Protein AF-S9SFZ7-F1 (afdb_monomer_lite)

Structure (mmCIF, N/CA/C/O backbone):
data_AF-S9SFZ7-F1
#
_entry.id   AF-S9SFZ7-F1
#
loop_
_atom_site.group_PDB
_atom_site.id
_atom_site.type_symbol
_atom_site.label_atom_id
_atom_site.label_alt_id
_atom_site.label_comp_id
_atom_site.label_asym_id
_atom_site.label_entity_id
_atom_site.label_seq_id
_atom_site.pdbx_PDB_ins_code
_atom_site.Cartn_x
_atom_site.Cartn_y
_atom_site.Cartn_z
_atom_site.occupancy
_atom_site.B_iso_or_equiv
_atom_site.auth_seq_id
_atom_site.auth_comp_id
_atom_site.auth_asym_id
_atom_site.auth_atom_id
_atom_site.pdbx_PDB_model_num
ATOM 1 N N . MET A 1 1 ? 2.548 -0.757 23.180 1.00 81.56 1 MET A N 1
ATOM 2 C CA . MET A 1 1 ? 3.043 0.625 22.937 1.00 81.56 1 MET A CA 1
ATOM 3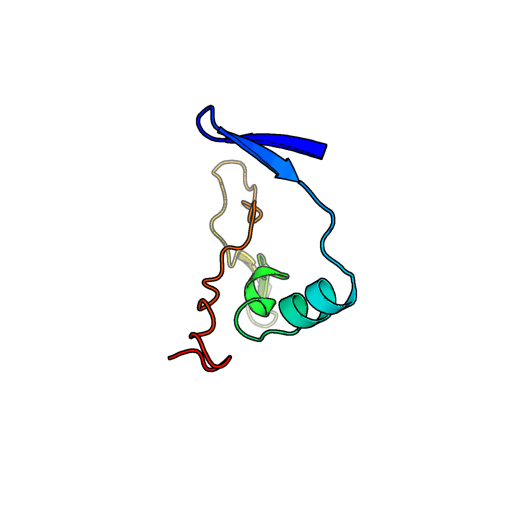 C C . MET A 1 1 ? 1.836 1.554 22.944 1.00 81.56 1 MET A C 1
ATOM 5 O O . MET A 1 1 ? 0.789 1.101 22.514 1.00 81.56 1 MET A O 1
ATOM 9 N N . GLN A 1 2 ? 1.918 2.795 23.430 1.00 80.62 2 GLN A N 1
ATOM 10 C CA . GLN A 1 2 ? 0.773 3.721 23.432 1.00 80.62 2 GLN A CA 1
ATOM 11 C C . GLN A 1 2 ? 1.035 4.871 22.456 1.00 80.62 2 GLN A C 1
ATOM 13 O O . GLN A 1 2 ? 2.133 5.423 22.456 1.00 80.62 2 GLN A O 1
ATOM 18 N N . ILE A 1 3 ? 0.057 5.202 21.611 1.00 88.25 3 ILE A N 1
ATOM 19 C CA . ILE A 1 3 ? 0.129 6.354 20.698 1.00 88.25 3 ILE A CA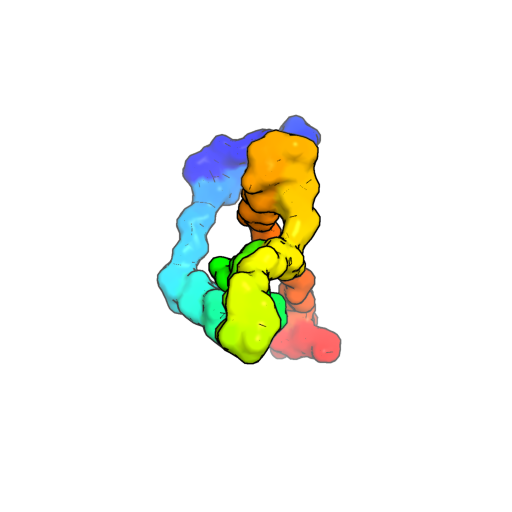 1
ATOM 20 C C . ILE A 1 3 ? -1.032 7.304 20.977 1.00 88.25 3 ILE A C 1
ATOM 22 O O . ILE A 1 3 ? -2.109 6.863 21.369 1.00 88.25 3 ILE A O 1
ATOM 26 N N . THR A 1 4 ? -0.831 8.598 20.740 1.00 81.38 4 THR A N 1
ATOM 27 C CA . THR A 1 4 ? -1.892 9.603 20.870 1.00 81.38 4 THR A CA 1
ATOM 28 C C . THR A 1 4 ? -2.246 10.138 19.492 1.00 81.38 4 THR A C 1
ATOM 30 O O . THR A 1 4 ? -1.409 10.747 18.830 1.00 81.38 4 THR A O 1
ATOM 33 N N . LEU A 1 5 ? -3.494 9.940 19.071 1.00 81.69 5 LEU A N 1
ATOM 34 C CA . LEU A 1 5 ? -4.041 10.497 17.832 1.00 81.69 5 LEU A CA 1
ATOM 35 C C . LEU A 1 5 ? -5.177 11.450 18.199 1.00 81.69 5 LEU A C 1
ATOM 37 O O . LEU A 1 5 ? -6.103 11.061 18.901 1.00 81.69 5 LEU A O 1
ATOM 41 N N . ASN A 1 6 ? -5.103 12.711 17.763 1.00 88.44 6 ASN A N 1
ATOM 42 C CA . ASN A 1 6 ? -6.111 13.741 18.065 1.00 88.44 6 ASN A CA 1
ATOM 43 C C . ASN A 1 6 ? -6.458 13.867 19.562 1.00 88.44 6 ASN A C 1
ATOM 45 O O . ASN A 1 6 ? -7.618 14.039 19.922 1.00 88.44 6 ASN A O 1
ATOM 49 N N . ARG A 1 7 ? -5.444 13.796 20.438 1.00 88.12 7 ARG A N 1
ATOM 50 C CA . ARG A 1 7 ? -5.586 13.805 21.913 1.00 88.12 7 ARG A CA 1
ATOM 51 C C . ARG A 1 7 ? -6.284 12.573 22.507 1.00 88.12 7 ARG A C 1
ATOM 53 O O . ARG A 1 7 ? -6.523 12.548 23.708 1.00 88.12 7 ARG A O 1
ATOM 60 N N . ILE A 1 8 ? -6.569 11.550 21.704 1.00 89.19 8 ILE A N 1
ATOM 61 C CA . ILE A 1 8 ? -7.132 10.282 22.165 1.00 89.19 8 ILE A CA 1
ATOM 62 C C . ILE A 1 8 ? -5.986 9.268 22.302 1.00 89.19 8 ILE A C 1
ATOM 64 O O . ILE A 1 8 ? -5.247 9.058 21.332 1.00 89.19 8 ILE A O 1
ATOM 68 N N . PRO A 1 9 ? -5.796 8.658 23.485 1.00 86.62 9 PRO A N 1
ATOM 69 C CA . PRO A 1 9 ? -4.789 7.626 23.678 1.00 86.62 9 PRO A CA 1
ATOM 70 C C . PRO A 1 9 ? -5.270 6.287 23.106 1.00 86.62 9 PRO A C 1
ATOM 72 O O . PRO A 1 9 ? -6.366 5.824 23.413 1.00 86.62 9 PRO A O 1
ATOM 75 N N . PHE A 1 10 ? -4.417 5.633 22.323 1.00 89.31 10 PHE A N 1
ATOM 76 C CA . PHE A 1 10 ? -4.645 4.302 21.770 1.00 89.31 10 PHE A CA 1
ATOM 77 C C . PHE A 1 10 ? -3.582 3.332 22.274 1.00 89.31 10 PHE A C 1
ATOM 79 O O . PHE A 1 10 ? -2.379 3.603 22.207 1.00 89.31 10 PHE A O 1
ATOM 86 N N . GLU A 1 11 ? -4.029 2.173 22.750 1.00 90.25 11 GLU A N 1
ATOM 87 C CA . GLU A 1 11 ? -3.149 1.050 23.052 1.00 90.25 11 GLU A CA 1
ATOM 88 C C . GLU A 1 11 ? -2.827 0.302 21.750 1.00 90.25 11 GLU A C 1
ATOM 90 O O . GLU A 1 11 ? -3.689 -0.326 21.138 1.00 90.25 11 GLU A O 1
ATOM 95 N N . VAL A 1 12 ? -1.573 0.377 21.309 1.00 84.69 12 VAL A N 1
ATOM 96 C CA . VAL A 1 12 ? -1.079 -0.357 20.143 1.00 84.69 12 VAL A CA 1
ATOM 97 C C . VAL A 1 12 ? -0.608 -1.731 20.590 1.00 84.69 12 VAL A C 1
ATOM 99 O O . VAL A 1 12 ? 0.390 -1.863 21.318 1.00 84.69 12 VAL A O 1
ATOM 102 N N . ARG A 1 13 ? -1.319 -2.748 20.102 1.00 87.06 13 ARG A N 1
ATOM 103 C CA . ARG A 1 13 ? -0.977 -4.161 20.251 1.00 87.06 13 ARG A CA 1
ATOM 104 C C . ARG A 1 13 ? -0.408 -4.709 18.942 1.00 87.06 13 ARG A C 1
ATOM 106 O O . ARG A 1 13 ? -0.851 -4.288 17.871 1.00 87.06 13 ARG A O 1
ATOM 113 N N . PRO A 1 14 ? 0.566 -5.631 19.005 1.00 82.50 14 PRO A N 1
ATOM 114 C CA . PRO A 1 14 ? 1.016 -6.335 17.816 1.00 82.50 14 PRO A CA 1
ATOM 115 C C . PRO A 1 14 ? -0.150 -7.122 17.207 1.00 82.50 14 PRO A C 1
ATOM 117 O O . PRO A 1 14 ? -0.967 -7.706 17.920 1.00 82.50 14 PRO A O 1
ATOM 120 N N . VAL A 1 15 ? -0.223 -7.127 15.879 1.00 83.81 15 VAL A N 1
ATOM 121 C CA . VAL A 1 15 ? -1.188 -7.947 15.141 1.00 83.81 15 VAL A CA 1
ATOM 122 C C . VAL A 1 15 ? -0.711 -9.397 15.191 1.00 83.81 15 VAL A C 1
ATOM 124 O O . VAL A 1 15 ? 0.451 -9.661 14.879 1.00 83.81 15 VAL A O 1
ATOM 127 N N . ALA A 1 16 ? -1.596 -10.323 15.570 1.00 90.25 16 ALA A N 1
ATOM 128 C CA . ALA A 1 16 ? -1.306 -11.758 15.553 1.00 90.25 16 ALA A CA 1
ATOM 129 C C . ALA A 1 16 ? -0.828 -12.211 14.162 1.00 90.25 16 ALA A C 1
ATOM 131 O O . ALA A 1 16 ? -1.286 -11.692 13.138 1.00 90.25 16 ALA A O 1
ATOM 132 N N . GLU A 1 17 ? 0.097 -13.169 14.110 1.00 88.38 17 GLU A N 1
ATOM 133 C CA . GLU A 1 17 ? 0.767 -13.553 12.865 1.00 88.38 17 GLU A CA 1
ATOM 134 C C . GLU A 1 17 ? -0.212 -14.127 11.831 1.00 88.38 17 GLU A C 1
ATOM 136 O O . GLU A 1 17 ? -0.096 -13.850 10.637 1.00 88.38 17 GLU A O 1
ATOM 141 N N . GLU A 1 18 ? -1.211 -14.881 12.284 1.00 89.38 18 GLU A N 1
ATOM 142 C CA . GLU A 1 18 ? -2.275 -15.459 11.464 1.00 89.38 18 GLU A CA 1
ATOM 143 C C . GLU A 1 18 ? -3.117 -14.360 10.812 1.00 89.38 18 GLU A C 1
ATOM 145 O O . GLU A 1 18 ? -3.321 -14.365 9.598 1.00 89.38 18 GLU A O 1
ATOM 150 N N . LEU A 1 19 ? -3.537 -13.368 11.604 1.00 85.00 19 LEU A N 1
ATOM 151 C CA . LEU A 1 19 ? -4.312 -12.230 11.114 1.00 85.00 19 LEU A CA 1
ATOM 152 C C . LEU A 1 19 ? -3.486 -11.381 10.146 1.00 85.00 19 LEU A C 1
ATOM 154 O O . LEU A 1 19 ? -3.978 -10.979 9.094 1.00 85.00 19 LEU A O 1
ATOM 158 N N . ARG A 1 20 ? -2.208 -11.151 10.458 1.00 83.62 20 ARG A N 1
ATOM 159 C CA . ARG A 1 20 ? -1.290 -10.455 9.556 1.00 83.62 20 ARG A CA 1
ATOM 160 C C . ARG A 1 20 ? -1.174 -11.197 8.225 1.00 83.62 20 ARG A C 1
ATOM 162 O O . ARG A 1 20 ? -1.284 -10.564 7.182 1.00 83.62 20 ARG A O 1
ATOM 169 N N . ARG A 1 21 ? -0.974 -12.518 8.233 1.00 85.88 21 ARG A N 1
ATOM 170 C CA . ARG A 1 21 ? -0.901 -13.324 7.003 1.00 85.88 21 ARG A CA 1
ATOM 171 C C . ARG A 1 21 ? -2.190 -13.241 6.188 1.00 85.88 21 ARG A C 1
ATOM 173 O O . ARG A 1 21 ? -2.108 -13.002 4.987 1.00 85.88 21 ARG A O 1
ATOM 180 N N . ALA A 1 22 ? -3.348 -13.357 6.837 1.00 85.69 22 ALA A N 1
ATOM 181 C CA . ALA A 1 22 ? -4.646 -13.232 6.180 1.00 85.69 22 ALA A CA 1
ATOM 182 C C . ALA A 1 22 ? -4.811 -11.859 5.504 1.00 85.69 22 ALA A C 1
ATOM 184 O O . ALA A 1 22 ? -5.079 -11.798 4.305 1.00 85.69 22 ALA A O 1
ATOM 185 N N . LEU A 1 23 ? -4.538 -10.766 6.225 1.00 82.00 23 LEU A N 1
ATOM 186 C CA . LEU A 1 23 ? -4.614 -9.403 5.684 1.00 82.00 23 LEU A CA 1
ATOM 187 C C . LEU A 1 23 ? -3.661 -9.189 4.503 1.00 82.00 23 LEU A C 1
ATOM 189 O O . LEU A 1 23 ? -4.043 -8.597 3.503 1.00 82.00 23 LEU A O 1
ATOM 193 N N . LEU A 1 24 ? -2.423 -9.680 4.591 1.00 82.12 24 LEU A N 1
ATOM 194 C CA . LEU A 1 24 ? -1.440 -9.522 3.513 1.00 82.12 24 LEU A CA 1
ATOM 195 C C . LEU A 1 24 ? -1.746 -10.393 2.284 1.00 82.12 24 LEU A C 1
ATOM 197 O O . LEU A 1 24 ? -1.250 -10.104 1.195 1.00 82.12 24 LEU A O 1
ATOM 201 N N . SER A 1 25 ? -2.538 -11.454 2.450 1.00 84.25 25 SER A N 1
ATOM 202 C CA . SER A 1 25 ? -2.985 -12.313 1.350 1.00 84.25 25 SER A CA 1
ATOM 203 C C . SER A 1 25 ? -4.194 -11.756 0.592 1.00 84.25 25 SER A C 1
ATOM 205 O O . SER A 1 25 ? -4.460 -12.202 -0.525 1.00 84.25 25 SER A O 1
ATOM 207 N N . ASP A 1 26 ? -4.892 -10.771 1.166 1.00 83.25 26 ASP A N 1
ATOM 208 C CA . ASP A 1 26 ? -6.090 -10.177 0.583 1.00 83.25 26 ASP A CA 1
ATOM 209 C C . ASP A 1 26 ? -5.758 -9.436 -0.735 1.00 83.25 26 ASP A C 1
ATOM 211 O O . ASP A 1 26 ? -4.890 -8.550 -0.746 1.00 83.25 26 ASP A O 1
ATOM 215 N N . PRO A 1 27 ? -6.435 -9.756 -1.856 1.00 82.31 27 PRO A N 1
ATOM 216 C CA . PRO A 1 27 ? -6.230 -9.086 -3.139 1.00 82.31 27 PRO A CA 1
ATOM 217 C C . PRO A 1 27 ? -6.436 -7.566 -3.117 1.00 82.31 27 PRO A C 1
ATOM 219 O O . PRO A 1 27 ? -5.835 -6.877 -3.938 1.00 82.31 27 PRO A O 1
ATOM 222 N N . LEU A 1 28 ? -7.250 -7.030 -2.204 1.00 80.75 28 LEU A N 1
ATOM 223 C CA . LEU A 1 28 ? -7.461 -5.590 -2.033 1.00 80.75 28 LEU A CA 1
ATOM 224 C C . LEU A 1 28 ? -6.283 -4.916 -1.318 1.00 80.75 28 LEU A C 1
ATOM 226 O O . LEU A 1 28 ? -5.959 -3.766 -1.607 1.00 80.75 28 LEU A O 1
ATOM 230 N N . ILE A 1 29 ? -5.618 -5.629 -0.405 1.00 77.38 29 ILE A N 1
ATOM 231 C CA . ILE A 1 29 ? -4.460 -5.129 0.351 1.00 77.38 29 ILE A CA 1
ATOM 232 C C . ILE A 1 29 ? -3.171 -5.271 -0.458 1.00 77.38 29 ILE A C 1
ATOM 234 O O . ILE A 1 29 ? -2.293 -4.408 -0.405 1.00 77.38 29 ILE A O 1
ATOM 238 N N . ARG A 1 30 ? -3.055 -6.354 -1.230 1.00 74.88 30 ARG A N 1
ATOM 239 C CA . ARG A 1 30 ? -1.839 -6.752 -1.949 1.00 74.88 30 ARG A CA 1
ATOM 240 C C . ARG A 1 30 ? -1.204 -5.646 -2.815 1.00 74.88 30 ARG A C 1
ATOM 242 O O . ARG A 1 30 ? 0.014 -5.488 -2.718 1.00 74.88 30 ARG A O 1
ATOM 249 N N . PRO A 1 31 ? -1.945 -4.832 -3.596 1.00 72.75 31 PRO A N 1
ATOM 250 C CA . PRO A 1 31 ? -1.368 -3.726 -4.371 1.00 72.75 31 PRO A CA 1
ATOM 251 C C . PRO A 1 31 ? -0.745 -2.633 -3.496 1.00 72.75 31 PRO A C 1
ATOM 253 O O . PRO A 1 31 ? 0.172 -1.932 -3.917 1.00 72.75 31 PRO A O 1
ATOM 256 N N . GLY A 1 32 ? -1.238 -2.492 -2.268 1.00 70.31 32 GLY A N 1
ATOM 257 C CA . GLY A 1 32 ? -0.716 -1.558 -1.285 1.00 70.31 32 GLY A CA 1
ATOM 258 C C . GLY A 1 32 ? 0.627 -1.972 -0.679 1.00 70.31 32 GLY A C 1
ATOM 259 O O . GLY A 1 32 ? 1.376 -1.115 -0.216 1.00 70.31 32 GLY A O 1
ATOM 260 N N . LEU A 1 33 ? 0.948 -3.270 -0.691 1.00 72.25 33 LEU A N 1
ATOM 261 C CA . LEU A 1 33 ? 2.193 -3.805 -0.123 1.00 72.25 33 LEU A CA 1
ATOM 262 C C . LEU A 1 33 ? 3.400 -3.551 -1.017 1.00 72.25 33 LEU A C 1
ATOM 264 O O . LEU A 1 33 ? 4.515 -3.366 -0.535 1.00 72.25 33 LEU A O 1
ATOM 268 N N . SER A 1 34 ? 3.174 -3.552 -2.326 1.00 72.44 34 SER A N 1
ATOM 269 C CA . SER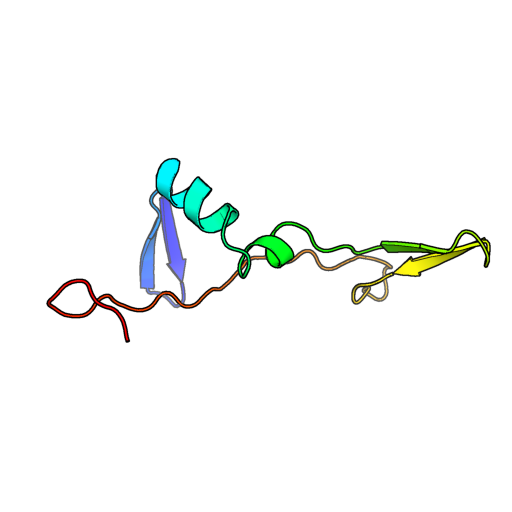 A 1 34 ? 4.203 -3.321 -3.325 1.00 72.44 34 SER A CA 1
ATOM 270 C C . SER A 1 34 ? 3.640 -2.435 -4.420 1.00 72.44 34 SER A C 1
ATOM 272 O O . SER A 1 34 ? 2.851 -2.879 -5.255 1.00 72.44 34 SER A O 1
ATOM 274 N N . ARG A 1 35 ? 4.076 -1.179 -4.442 1.00 73.50 35 ARG A N 1
ATOM 275 C CA . ARG A 1 35 ? 3.746 -0.258 -5.520 1.00 73.50 35 ARG A CA 1
ATOM 276 C C . ARG A 1 35 ? 4.912 -0.218 -6.506 1.00 73.50 35 ARG A C 1
ATOM 278 O O . ARG A 1 35 ? 6.001 0.190 -6.104 1.00 73.50 35 ARG A O 1
ATOM 285 N N . PRO A 1 36 ? 4.725 -0.588 -7.783 1.00 77.25 36 PRO A N 1
ATOM 286 C CA . PRO A 1 36 ? 5.738 -0.315 -8.788 1.00 77.25 36 PRO A CA 1
ATOM 287 C C . PRO A 1 36 ? 5.880 1.204 -8.918 1.00 77.25 36 PRO A C 1
ATOM 289 O O . PRO A 1 36 ? 4.900 1.910 -9.173 1.00 77.25 36 PRO A O 1
ATOM 292 N N . VAL A 1 37 ? 7.090 1.712 -8.697 1.00 83.56 37 VAL A N 1
ATOM 293 C CA . VAL A 1 37 ? 7.407 3.152 -8.770 1.00 83.56 37 VAL A CA 1
ATOM 294 C C . VAL A 1 37 ? 8.197 3.515 -10.021 1.00 83.56 37 VAL A C 1
ATOM 296 O O . VAL A 1 37 ? 8.284 4.688 -10.379 1.00 83.56 37 VAL A O 1
ATOM 299 N N . TRP A 1 38 ? 8.745 2.511 -10.698 1.00 86.44 38 TRP A N 1
ATOM 300 C CA . TRP A 1 38 ? 9.575 2.663 -11.875 1.00 86.44 38 TRP A CA 1
ATOM 301 C C . TRP A 1 38 ? 9.333 1.502 -12.836 1.00 86.44 38 TRP A C 1
ATOM 303 O O . TRP A 1 38 ? 9.084 0.373 -12.412 1.00 86.44 38 TRP A O 1
ATOM 313 N N . SER A 1 39 ? 9.402 1.790 -14.130 1.00 90.62 39 SER A N 1
ATOM 314 C CA . SER A 1 39 ? 9.308 0.795 -15.196 1.00 90.62 39 SER A CA 1
ATOM 315 C C . SER A 1 39 ? 10.330 1.096 -16.285 1.00 90.62 39 SER A C 1
ATOM 317 O O . SER A 1 39 ? 10.580 2.263 -16.594 1.00 90.62 39 SER A O 1
ATOM 319 N N . TRP A 1 40 ? 10.886 0.039 -16.870 1.00 93.06 40 TRP A N 1
ATOM 320 C CA . TRP A 1 40 ? 11.786 0.100 -18.018 1.00 93.06 40 TRP A CA 1
ATOM 321 C C . TRP A 1 40 ? 11.041 -0.312 -19.284 1.00 93.06 40 TRP A C 1
ATOM 323 O O . TRP A 1 40 ? 10.422 -1.376 -19.308 1.00 93.06 40 TRP A O 1
ATOM 333 N N . ASN A 1 41 ? 11.124 0.496 -20.336 1.00 92.50 41 ASN A N 1
ATOM 334 C CA . ASN A 1 41 ? 10.740 0.102 -21.683 1.00 92.50 41 ASN A CA 1
ATOM 335 C C . ASN A 1 41 ? 12.009 -0.268 -22.463 1.00 92.50 41 ASN A C 1
ATOM 337 O O . ASN A 1 41 ? 12.811 0.600 -22.804 1.00 92.50 41 ASN A O 1
ATOM 341 N N . ALA A 1 42 ? 12.183 -1.559 -22.749 1.00 92.69 42 ALA A N 1
ATOM 342 C CA . ALA A 1 42 ? 13.359 -2.062 -23.453 1.00 92.69 42 ALA A CA 1
ATOM 343 C C . ALA A 1 42 ? 13.396 -1.666 -24.938 1.00 92.69 42 ALA A C 1
ATOM 345 O O . ALA A 1 42 ? 14.482 -1.432 -25.466 1.00 92.69 42 ALA A O 1
ATOM 346 N N . GLU A 1 43 ? 12.237 -1.554 -25.592 1.00 93.62 43 GLU A N 1
ATOM 347 C CA . GLU A 1 43 ? 12.134 -1.167 -27.005 1.00 93.62 43 GLU A CA 1
ATOM 348 C C . GLU A 1 43 ? 12.507 0.304 -27.198 1.00 93.62 43 GLU A C 1
ATOM 350 O O . GLU A 1 43 ? 13.308 0.635 -28.069 1.00 93.62 43 GLU A O 1
ATOM 355 N N . ALA A 1 44 ? 11.995 1.178 -26.328 1.00 92.19 44 ALA A N 1
ATOM 356 C CA . ALA A 1 44 ? 12.321 2.604 -26.336 1.00 92.19 44 ALA A CA 1
ATOM 357 C C . ALA A 1 44 ? 13.669 2.926 -25.664 1.00 92.19 44 ALA A C 1
ATOM 359 O O . ALA A 1 44 ? 14.169 4.035 -25.803 1.00 92.19 44 ALA A O 1
ATOM 360 N N . ARG A 1 45 ? 14.267 1.967 -24.939 1.00 92.94 45 ARG A N 1
ATOM 361 C CA . ARG A 1 45 ? 15.452 2.158 -24.079 1.00 92.94 45 ARG A CA 1
ATOM 362 C C . ARG A 1 45 ? 15.282 3.292 -23.061 1.00 92.94 45 ARG A C 1
ATOM 364 O O . ARG A 1 45 ? 16.220 4.037 -22.781 1.00 92.94 45 ARG A O 1
ATOM 371 N N . GLU A 1 46 ? 14.090 3.397 -22.485 1.00 93.94 46 GLU A N 1
ATOM 372 C CA . GLU A 1 46 ? 13.718 4.491 -21.589 1.00 93.94 46 GLU A CA 1
ATOM 373 C C . GLU A 1 46 ? 13.136 3.983 -20.269 1.00 93.94 46 GLU A C 1
ATOM 375 O O . GLU A 1 46 ? 12.358 3.027 -20.219 1.00 93.94 46 GLU A O 1
ATOM 380 N N . GLY A 1 47 ? 13.496 4.664 -19.180 1.00 90.25 47 GLY A N 1
ATOM 381 C CA . GLY A 1 47 ? 12.922 4.448 -17.857 1.00 90.25 47 GLY A CA 1
ATOM 382 C C . GLY A 1 47 ? 11.892 5.522 -17.532 1.00 90.25 47 GLY A C 1
ATOM 383 O O . GLY A 1 47 ? 12.153 6.708 -17.726 1.00 90.25 47 GLY A O 1
ATOM 384 N N . ARG A 1 48 ? 10.744 5.127 -16.975 1.00 90.00 48 ARG A N 1
ATOM 385 C CA . ARG A 1 48 ? 9.713 6.066 -16.509 1.00 90.00 48 ARG A CA 1
ATOM 386 C C . ARG A 1 48 ? 9.264 5.757 -15.090 1.00 90.00 48 ARG A C 1
ATOM 388 O O . ARG A 1 48 ? 9.092 4.593 -14.719 1.00 90.00 48 ARG A O 1
ATOM 395 N N . PHE A 1 49 ? 9.011 6.811 -14.320 1.00 87.31 49 PHE A N 1
ATOM 396 C CA . PHE A 1 49 ? 8.342 6.690 -13.031 1.00 87.31 49 PHE A CA 1
ATOM 397 C C . PHE A 1 49 ? 6.854 6.397 -13.234 1.00 87.31 49 PHE A C 1
ATOM 399 O O . PHE A 1 49 ? 6.191 7.016 -14.062 1.00 87.31 49 PHE A O 1
ATOM 406 N N . THR A 1 50 ? 6.329 5.450 -12.464 1.00 86.44 50 THR A N 1
ATOM 407 C CA . THR A 1 50 ? 4.907 5.058 -12.454 1.00 86.44 50 THR A CA 1
ATOM 408 C C . THR A 1 50 ? 4.162 5.637 -11.247 1.00 86.44 50 THR A C 1
ATOM 410 O O . THR A 1 50 ? 2.975 5.379 -11.047 1.00 86.44 50 THR A O 1
ATOM 413 N N . ALA A 1 51 ? 4.852 6.426 -10.422 1.00 81.62 51 ALA A N 1
ATOM 414 C CA . ALA A 1 51 ? 4.317 7.112 -9.255 1.00 81.62 51 ALA A CA 1
ATOM 415 C C . ALA A 1 51 ? 4.625 8.619 -9.320 1.00 81.62 51 ALA A C 1
ATOM 417 O O . ALA A 1 51 ? 5.603 8.998 -9.965 1.00 81.62 51 ALA A O 1
ATOM 418 N N . PRO A 1 52 ? 3.833 9.477 -8.645 1.00 81.69 52 PRO A N 1
ATOM 419 C CA . PRO A 1 52 ? 4.172 10.881 -8.468 1.00 81.69 52 PRO A CA 1
ATOM 420 C C . PRO A 1 52 ? 5.558 11.028 -7.846 1.00 81.69 52 PRO A C 1
ATOM 422 O 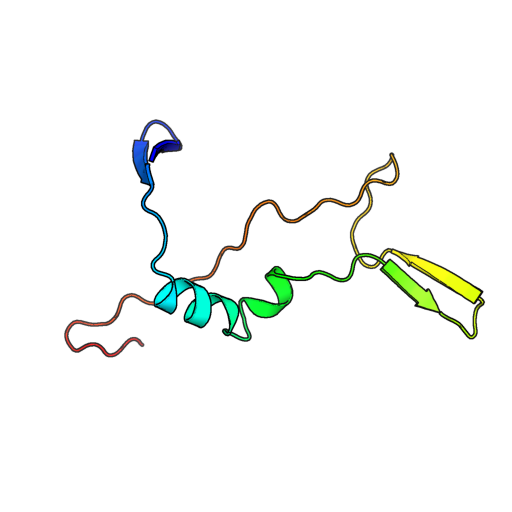O . PRO A 1 52 ? 5.877 10.377 -6.846 1.00 81.69 52 PRO A O 1
ATOM 425 N N . VAL A 1 53 ? 6.359 11.896 -8.451 1.00 85.06 53 VAL A N 1
ATOM 426 C CA . VAL A 1 53 ? 7.726 12.184 -8.027 1.00 85.06 53 VAL A CA 1
ATOM 427 C C . VAL A 1 53 ? 7.770 13.617 -7.513 1.00 85.06 53 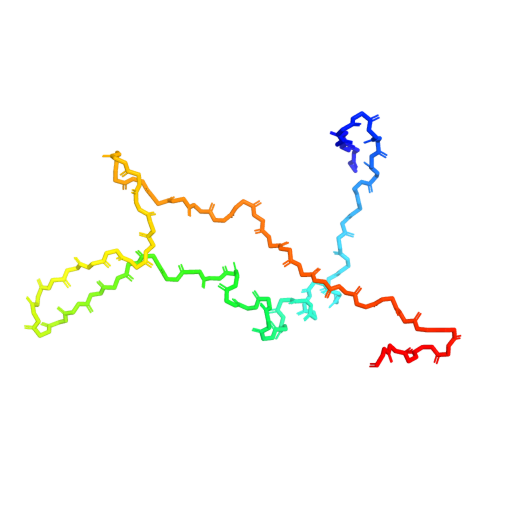VAL A C 1
ATOM 429 O O . VAL A 1 53 ? 7.191 14.516 -8.123 1.00 85.06 53 VAL A O 1
ATOM 432 N N . SER A 1 54 ? 8.437 13.837 -6.383 1.00 85.75 54 SER A N 1
ATOM 433 C CA . SER A 1 54 ? 8.670 15.182 -5.866 1.00 85.75 54 SER A CA 1
ATOM 434 C C . SER A 1 54 ? 9.604 15.977 -6.795 1.00 85.75 54 SER A C 1
ATOM 436 O O . SER A 1 54 ? 10.365 15.383 -7.567 1.00 85.75 54 SER A O 1
ATOM 438 N N . PRO A 1 55 ? 9.640 17.318 -6.687 1.00 85.19 55 PRO A N 1
ATOM 439 C CA . PRO A 1 55 ? 10.599 18.143 -7.426 1.00 85.19 55 PRO A CA 1
ATOM 440 C C . PRO A 1 55 ? 12.069 17.748 -7.199 1.00 85.19 55 PRO A C 1
ATOM 442 O O . PRO A 1 55 ? 12.902 17.951 -8.077 1.00 85.19 55 PRO A O 1
ATOM 445 N N . GLN A 1 56 ? 12.395 17.135 -6.052 1.00 86.81 56 GLN A N 1
ATOM 446 C CA . GLN A 1 56 ? 13.738 16.614 -5.755 1.00 86.81 56 GLN A CA 1
ATOM 447 C C . GLN A 1 56 ?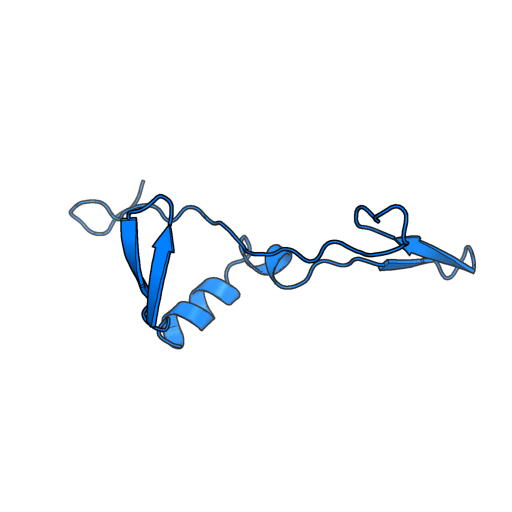 13.987 15.190 -6.284 1.00 86.81 56 GLN A C 1
ATOM 449 O O . GLN A 1 56 ? 14.955 14.552 -5.881 1.00 86.81 56 GLN A O 1
ATOM 454 N N . LYS A 1 57 ? 13.132 14.672 -7.174 1.00 79.44 57 LYS A N 1
ATOM 455 C CA . LYS A 1 57 ? 13.205 13.303 -7.714 1.00 79.44 57 LYS A CA 1
ATOM 456 C C . LYS A 1 57 ? 13.000 12.197 -6.666 1.00 79.44 57 LYS A C 1
ATOM 458 O O . LYS A 1 57 ? 13.422 11.062 -6.871 1.00 79.44 57 LYS A O 1
ATOM 463 N N . GLY A 1 58 ? 12.336 12.510 -5.552 1.00 79.31 58 GLY A N 1
ATOM 464 C CA . GLY A 1 58 ? 11.960 11.529 -4.535 1.00 79.31 58 GLY A CA 1
ATOM 465 C C . GLY A 1 58 ? 10.614 10.880 -4.848 1.00 79.31 58 GLY A C 1
ATOM 466 O O . GLY A 1 58 ? 9.703 11.545 -5.337 1.00 79.31 58 GLY A O 1
ATOM 467 N N . VAL A 1 59 ? 10.459 9.592 -4.537 1.00 80.31 59 VAL A N 1
ATOM 468 C CA . VAL A 1 59 ? 9.156 8.915 -4.613 1.00 80.31 59 VAL A CA 1
ATOM 469 C C . VAL A 1 59 ? 8.523 8.881 -3.229 1.00 80.31 59 VAL A C 1
ATOM 471 O O . VAL A 1 59 ? 9.157 8.464 -2.261 1.00 80.31 59 VAL A O 1
ATOM 474 N N . ILE A 1 60 ? 7.260 9.298 -3.136 1.00 71.94 60 ILE A N 1
ATOM 475 C CA . ILE A 1 60 ? 6.497 9.200 -1.891 1.00 71.94 60 ILE A CA 1
ATOM 476 C C . ILE A 1 60 ? 6.143 7.730 -1.667 1.00 71.94 60 ILE A C 1
ATOM 478 O O . ILE A 1 60 ? 5.327 7.154 -2.393 1.00 71.94 60 ILE A O 1
ATOM 482 N N . LEU A 1 61 ? 6.766 7.124 -0.658 1.00 68.25 61 LEU A N 1
ATOM 483 C CA . LEU A 1 61 ? 6.357 5.812 -0.177 1.00 68.25 61 LEU A CA 1
ATOM 484 C C . LEU A 1 61 ? 5.019 5.945 0.562 1.00 68.25 61 LEU A C 1
ATOM 486 O O . LEU A 1 61 ? 4.827 6.916 1.300 1.00 68.25 61 LEU A O 1
ATOM 490 N N . PRO A 1 62 ? 4.083 5.000 0.379 1.00 65.25 62 PRO A N 1
ATOM 491 C CA . PRO A 1 62 ? 2.860 4.993 1.164 1.00 65.25 62 PRO A CA 1
ATOM 492 C C . PRO A 1 62 ? 3.213 4.870 2.651 1.00 65.25 62 PRO A C 1
ATOM 494 O O . PRO A 1 62 ? 3.897 3.939 3.068 1.00 65.25 62 PRO A O 1
ATOM 497 N N . SER A 1 63 ? 2.739 5.823 3.451 1.00 63.53 63 SER A N 1
ATOM 498 C CA . SER A 1 63 ? 2.916 5.857 4.908 1.00 63.53 63 SER A CA 1
ATOM 499 C C . SER A 1 63 ? 1.941 4.936 5.654 1.00 63.53 63 SER A C 1
ATOM 501 O O . SER A 1 63 ? 2.029 4.804 6.872 1.00 63.53 63 SER A O 1
ATOM 503 N N . GLY A 1 64 ? 1.026 4.279 4.935 1.00 64.19 64 GLY A N 1
ATOM 504 C CA . GLY A 1 64 ? 0.085 3.314 5.488 1.00 64.19 64 GLY A CA 1
ATOM 505 C C . GLY A 1 64 ? -0.905 2.798 4.447 1.00 64.19 64 GLY A C 1
ATOM 506 O O . GLY A 1 64 ? -1.057 3.374 3.369 1.00 64.19 64 GLY A O 1
ATOM 507 N N . LEU A 1 65 ? -1.581 1.704 4.794 1.00 68.62 65 LEU A N 1
ATOM 508 C CA . LEU A 1 65 ? -2.714 1.158 4.053 1.00 68.62 65 LEU A CA 1
ATOM 509 C C . LEU A 1 65 ? -3.958 1.275 4.917 1.00 68.62 65 LEU A C 1
ATOM 511 O O . LEU A 1 65 ? -3.926 0.959 6.105 1.00 68.62 65 LEU A O 1
ATOM 515 N N . MET A 1 66 ? -5.048 1.727 4.310 1.00 65.06 66 MET A N 1
ATOM 516 C CA . MET A 1 66 ? -6.360 1.748 4.937 1.00 65.06 66 MET A CA 1
ATOM 517 C C . MET A 1 66 ? -7.271 0.833 4.139 1.00 65.06 66 MET A C 1
ATOM 519 O O . MET A 1 66 ? -7.385 0.973 2.923 1.00 65.06 66 MET A O 1
ATOM 523 N N . ALA A 1 67 ? -7.918 -0.091 4.835 1.00 67.12 67 ALA A N 1
ATOM 524 C CA . ALA A 1 67 ? -8.963 -0.926 4.279 1.00 67.12 67 ALA A CA 1
ATOM 525 C C . ALA A 1 67 ? -10.151 -0.920 5.229 1.00 67.12 67 ALA A C 1
ATOM 527 O O . ALA A 1 67 ? -9.992 -0.875 6.452 1.00 67.12 67 ALA A O 1
ATOM 528 N N . TRP A 1 68 ? -11.344 -0.933 4.651 1.00 70.06 68 TRP A N 1
ATOM 529 C CA . TRP A 1 68 ? -12.568 -1.046 5.418 1.00 70.06 68 TRP A CA 1
ATOM 530 C C . TRP A 1 68 ? -12.813 -2.514 5.762 1.00 70.06 68 TRP A C 1
ATOM 532 O O . TRP A 1 68 ? -12.769 -3.374 4.887 1.00 70.06 68 TRP A O 1
ATOM 542 N N . VAL A 1 69 ? -13.079 -2.788 7.037 1.00 67.25 69 VAL A N 1
ATOM 543 C CA . VAL A 1 69 ? -13.469 -4.115 7.517 1.00 67.25 69 VAL A CA 1
ATOM 544 C C . VAL A 1 69 ? -14.903 -4.010 8.014 1.00 67.25 69 VAL A C 1
ATOM 546 O O . VAL A 1 69 ? -15.180 -3.247 8.945 1.00 67.25 69 VAL A O 1
ATOM 549 N N . ALA A 1 70 ? -15.815 -4.756 7.389 1.00 71.25 70 ALA A N 1
ATOM 550 C CA . ALA A 1 70 ? -17.196 -4.831 7.846 1.00 71.25 70 ALA A CA 1
ATOM 551 C C . ALA A 1 70 ? -17.232 -5.328 9.290 1.00 71.25 70 ALA A C 1
ATOM 553 O O . ALA A 1 70 ? -16.582 -6.318 9.633 1.00 71.25 70 ALA A O 1
ATOM 554 N N . ARG A 1 71 ? -18.031 -4.678 10.138 1.00 68.12 71 ARG A N 1
ATOM 555 C CA . ARG A 1 71 ? -18.360 -5.274 11.430 1.00 68.12 71 ARG A CA 1
ATOM 556 C C . ARG A 1 71 ? -19.236 -6.502 11.151 1.00 68.12 71 ARG A C 1
ATOM 558 O O . ARG A 1 71 ? -20.253 -6.336 10.476 1.00 68.12 71 ARG A O 1
ATOM 565 N N . PRO A 1 72 ? -18.887 -7.699 11.648 1.00 66.50 72 PRO A N 1
ATOM 566 C CA . PRO A 1 72 ? -19.793 -8.832 11.546 1.00 66.50 72 PRO A CA 1
ATOM 567 C C . PRO A 1 72 ? -21.101 -8.495 12.273 1.00 66.50 72 PRO A C 1
ATOM 569 O O . PRO A 1 72 ? -21.083 -7.897 13.353 1.00 66.50 72 PRO A O 1
ATOM 572 N N . GLY A 1 73 ? -22.238 -8.843 11.668 1.00 69.25 73 GLY A N 1
ATOM 573 C CA . GLY A 1 73 ? -23.546 -8.746 12.307 1.00 69.25 73 GLY A CA 1
ATOM 574 C C . GLY A 1 73 ? -23.641 -9.654 13.535 1.00 69.25 73 GLY A C 1
ATOM 575 O O . GLY A 1 73 ? -22.750 -10.461 13.805 1.00 69.25 73 GLY A O 1
ATOM 576 N N . THR A 1 74 ? -24.748 -9.563 14.274 1.00 63.94 74 THR A N 1
ATOM 577 C CA . THR A 1 74 ? -24.995 -10.327 15.515 1.00 63.94 74 THR A CA 1
ATOM 578 C C . THR A 1 74 ? -24.862 -11.848 15.365 1.00 63.94 74 THR A C 1
ATOM 580 O O . THR A 1 74 ? -24.682 -12.534 16.365 1.00 63.94 74 THR A O 1
ATOM 583 N N . ASN A 1 75 ? -24.867 -12.363 14.132 1.00 60.00 75 ASN A N 1
ATOM 584 C CA . ASN A 1 75 ? -24.753 -13.786 13.810 1.00 60.00 75 ASN A CA 1
ATOM 585 C C . ASN A 1 75 ? -23.457 -14.139 13.048 1.00 60.00 75 ASN A C 1
ATOM 587 O O . ASN A 1 75 ? -23.393 -15.176 12.397 1.00 60.00 75 ASN A O 1
ATOM 591 N N . GLY A 1 76 ? -22.442 -13.267 13.044 1.00 51.31 76 GLY A N 1
ATOM 592 C CA . GLY A 1 76 ? -21.183 -13.504 12.321 1.00 51.31 76 GLY A CA 1
ATOM 593 C C . GLY A 1 76 ? -21.247 -13.275 10.804 1.00 51.31 76 GLY A C 1
ATOM 594 O O . GLY A 1 76 ? -20.212 -13.315 10.145 1.00 51.31 76 GLY A O 1
ATOM 595 N N . ALA A 1 77 ? -22.422 -12.975 10.248 1.00 45.31 77 ALA A N 1
ATOM 596 C CA . ALA A 1 77 ? -22.582 -12.561 8.858 1.00 45.31 77 ALA A CA 1
ATOM 597 C C . ALA A 1 77 ? -22.421 -11.034 8.739 1.00 45.31 77 ALA A C 1
ATOM 599 O O . ALA A 1 77 ? -23.141 -10.279 9.396 1.00 45.31 77 ALA A O 1
ATOM 600 N N . GLY A 1 78 ? -21.440 -10.583 7.950 1.00 47.38 78 GLY A N 1
ATOM 601 C CA . GLY A 1 78 ? -21.395 -9.212 7.421 1.00 47.38 78 GLY A CA 1
ATOM 602 C C . GLY A 1 78 ? -22.448 -9.011 6.317 1.00 47.38 78 GLY A C 1
ATOM 603 O O . GLY A 1 78 ? -23.142 -9.978 6.005 1.00 47.38 78 GLY A O 1
ATOM 604 N N . PRO A 1 79 ? -22.605 -7.785 5.777 1.00 49.94 79 PRO A N 1
ATOM 605 C CA . PRO A 1 79 ? -23.616 -7.478 4.759 1.00 49.94 79 PRO A CA 1
ATOM 606 C C . PRO A 1 79 ? -23.551 -8.396 3.535 1.00 49.94 79 PRO A C 1
ATOM 608 O O . PRO A 1 79 ? -22.436 -8.863 3.205 1.00 49.94 79 PRO A O 1
#

Foldseek 3Di:
DWDADPNDIDDDDDDDPVVVVVQCPDPVCVCLVDPQQKDADPVVRDIDGPADADPVRHGDRPPDDDDDDFDQPPVRHGD

Secondary structure (DSSP, 8-state):
-EEEETTEEEE--PPPHHHHHHHHH-TTTHHHH----EEEETTTTEEEESS-B-TTS-B---S------PPP-TTS---

Sequence (79 aa):
MQITLNRIPFEVRPVAEELRRALLSDPLIRPGLSRPVWSWNAEAREGRFTAPVSPQKGVILPSGLMAWVARPGTNGAGP

Radius of gyration: 18.91 Å; chains: 1; bounding box: 40×34×51 Å

pLDDT: mean 79.14, std 11.25, range [45.31, 93.94]

Organism: NCBI:txid1123069